Protein AF-A0A2N5JNN3-F1 (afdb_monomer)

Radius of gyration: 19.71 Å; Cα contacts (8 Å, |Δi|>4): 51; chains: 1; bounding box: 35×20×62 Å

Solvent-accessible surface area (backbone atoms only — not comparable to full-atom values): 4672 Å² total; per-residue (Å²): 134,86,83,55,59,70,60,40,52,52,51,20,51,51,30,43,51,51,20,52,50,34,46,52,49,37,52,50,50,52,52,55,53,70,69,46,81,73,52,92,69,64,71,65,31,58,48,51,52,53,51,52,51,50,50,48,50,51,29,51,50,54,24,50,52,28,46,53,50,20,50,51,31,48,52,50,43,54,49,49,59,57,56,66,68,75,114

Secondary structure (DSSP, 8-state):
----HHHHHHHHHHHHHHHHHHHHHHHHHHHHHHHS---SSSHHHHHHHHHHHHHHHHHHHHHHHHHHHHHHHHHHHHHHHHHTT--

Foldseek 3Di:
DDPDLVVLLVLLVVLVVVLVVLVVVLVVLLVVLVPPDQPPDDPSNVVSVVVNVVSNVVSVVSSVVSVVSSVVSVVVSVVVVVVVVVD

Structure (mmCIF, N/CA/C/O backbone):
data_AF-A0A2N5JNN3-F1
#
_entry.id   AF-A0A2N5JNN3-F1
#
loop_
_atom_site.group_PDB
_atom_site.id
_atom_site.type_symbol
_atom_site.label_atom_id
_atom_site.label_alt_id
_atom_site.label_comp_id
_atom_site.label_asym_id
_atom_site.label_entity_id
_atom_site.label_seq_id
_atom_site.pdbx_PDB_ins_code
_atom_site.Cartn_x
_atom_site.Cartn_y
_atom_site.Cartn_z
_atom_site.occupancy
_atom_site.B_iso_or_equiv
_atom_site.auth_seq_id
_atom_site.auth_comp_id
_atom_site.auth_asym_id
_atom_site.auth_atom_id
_atom_site.pdbx_PDB_model_num
ATOM 1 N N . MET A 1 1 ? -8.750 13.419 27.518 1.00 46.62 1 MET A N 1
ATOM 2 C CA . MET A 1 1 ? -8.874 13.088 26.079 1.00 46.62 1 MET A CA 1
ATOM 3 C C . MET A 1 1 ? -9.517 11.717 25.984 1.00 46.62 1 MET A C 1
ATOM 5 O O . MET A 1 1 ? -8.836 10.716 26.159 1.00 46.62 1 MET A O 1
ATOM 9 N N . GLU A 1 2 ? -10.835 11.690 25.826 1.00 48.41 2 GLU A N 1
ATOM 10 C CA . GLU A 1 2 ? -11.647 10.472 25.781 1.00 48.41 2 GLU A CA 1
ATOM 11 C C . GLU A 1 2 ? -11.283 9.667 24.524 1.00 48.41 2 GLU A C 1
ATOM 13 O O . GLU A 1 2 ? -11.397 10.156 23.397 1.00 48.41 2 GLU A O 1
ATOM 18 N N . LYS A 1 3 ? -10.733 8.462 24.705 1.00 55.38 3 LYS A N 1
ATOM 19 C CA . LYS A 1 3 ? -10.409 7.553 23.601 1.00 55.38 3 LYS A CA 1
ATOM 20 C C . LYS A 1 3 ? -11.708 6.898 23.141 1.00 55.38 3 LYS A C 1
ATOM 22 O O . LYS A 1 3 ? -11.980 5.767 23.514 1.00 55.38 3 LYS A O 1
ATOM 27 N N . SER A 1 4 ? -12.537 7.611 22.380 1.00 68.81 4 SER A N 1
ATOM 28 C CA . SER A 1 4 ? -13.767 7.021 21.847 1.00 68.81 4 SER A CA 1
ATOM 29 C C . SER A 1 4 ? -13.409 5.946 20.805 1.00 68.81 4 SER A C 1
ATOM 31 O O . SER A 1 4 ? -12.863 6.296 19.751 1.00 68.81 4 SER A O 1
ATOM 33 N N . PRO A 1 5 ? -13.729 4.659 21.036 1.00 63.94 5 PRO A N 1
ATOM 34 C CA . PRO A 1 5 ? -13.395 3.561 20.119 1.00 63.94 5 PRO A CA 1
ATOM 35 C C . PRO A 1 5 ? -13.979 3.764 18.710 1.00 63.94 5 PRO A C 1
ATOM 37 O O . PRO A 1 5 ? -13.363 3.390 17.713 1.00 63.94 5 PRO A O 1
ATOM 40 N N . LEU A 1 6 ? -15.108 4.477 18.610 1.00 68.19 6 LEU A N 1
ATOM 41 C CA . LEU A 1 6 ? -15.732 4.892 17.348 1.00 68.19 6 LEU A CA 1
ATOM 42 C C . LEU A 1 6 ? -14.813 5.746 16.453 1.00 68.19 6 LEU A C 1
ATOM 44 O O . LEU A 1 6 ? -14.879 5.639 15.229 1.00 68.19 6 LEU A O 1
ATOM 48 N N . ARG A 1 7 ? -13.924 6.563 17.035 1.00 67.31 7 ARG A N 1
ATOM 49 C CA . ARG A 1 7 ? -12.970 7.403 16.288 1.00 67.31 7 ARG A CA 1
ATOM 50 C C . ARG A 1 7 ? -11.762 6.610 15.783 1.00 67.31 7 ARG A C 1
ATOM 52 O O . ARG A 1 7 ? -11.232 6.920 14.719 1.00 67.31 7 ARG A O 1
ATOM 59 N N . ASN A 1 8 ? -11.337 5.581 16.518 1.00 69.19 8 ASN A N 1
ATOM 60 C CA . ASN A 1 8 ? -10.288 4.672 16.050 1.00 69.19 8 ASN A CA 1
ATOM 61 C C . ASN A 1 8 ? -10.789 3.789 14.904 1.00 69.19 8 ASN A C 1
ATOM 63 O O . ASN A 1 8 ? -10.066 3.579 13.933 1.00 69.19 8 ASN A O 1
ATOM 67 N N . LEU A 1 9 ? -12.037 3.319 14.985 1.00 72.81 9 LEU A N 1
ATOM 68 C CA . LEU A 1 9 ? -12.634 2.487 13.946 1.00 72.81 9 LEU A CA 1
ATOM 69 C C . LEU A 1 9 ? -12.867 3.264 12.640 1.00 72.81 9 LEU A C 1
ATOM 71 O O . LEU A 1 9 ? -12.571 2.748 11.563 1.00 72.81 9 LEU A O 1
ATOM 75 N N . SER A 1 10 ? -13.322 4.520 12.715 1.00 79.94 10 SER A N 1
ATOM 76 C CA . SER A 1 10 ? -13.455 5.370 11.524 1.00 79.94 10 SER A CA 1
ATOM 77 C C . 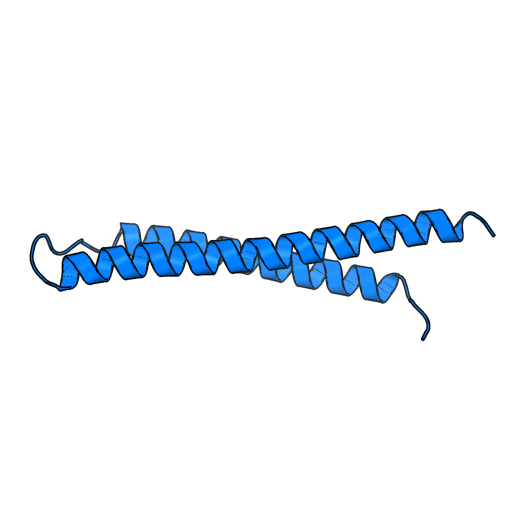SER A 1 10 ? -12.096 5.694 10.893 1.00 79.94 10 SER A C 1
ATOM 79 O O . SER A 1 10 ? -11.953 5.604 9.674 1.00 79.94 10 SER A O 1
ATOM 81 N N . GLY A 1 11 ? -11.071 5.970 11.709 1.00 75.00 11 GLY A N 1
ATOM 82 C CA . GLY A 1 11 ? -9.691 6.124 11.243 1.00 75.00 11 GLY A CA 1
ATOM 83 C C . GLY A 1 11 ? -9.142 4.864 10.563 1.00 75.00 11 GLY A C 1
ATOM 84 O O . GLY A 1 11 ? -8.509 4.969 9.513 1.00 75.00 11 GLY A O 1
ATOM 85 N N . ALA A 1 12 ? -9.431 3.675 11.106 1.00 78.56 12 ALA A N 1
ATOM 86 C CA . ALA A 1 12 ? -9.032 2.394 10.520 1.00 78.56 12 ALA A CA 1
ATOM 87 C C . ALA A 1 12 ? -9.692 2.164 9.155 1.00 78.56 12 ALA A C 1
ATOM 89 O O . ALA A 1 12 ? -9.018 1.769 8.205 1.00 78.56 12 ALA A O 1
ATOM 90 N N . GLY A 1 13 ? -10.990 2.465 9.039 1.00 82.88 13 GLY A N 1
ATOM 91 C CA . GLY A 1 13 ? -11.727 2.367 7.780 1.00 82.88 13 GLY A CA 1
ATOM 92 C C . GLY A 1 13 ? -11.173 3.300 6.701 1.00 82.88 13 GLY A C 1
ATOM 93 O O . GLY A 1 13 ? -10.953 2.868 5.571 1.00 82.88 13 GLY A O 1
ATOM 94 N N . ILE A 1 14 ? -10.874 4.555 7.053 1.00 84.62 14 ILE A N 1
ATOM 95 C CA . ILE A 1 14 ? -10.277 5.528 6.124 1.00 84.62 14 ILE A CA 1
ATOM 96 C C . ILE A 1 14 ? -8.870 5.085 5.706 1.00 84.62 14 ILE A C 1
ATOM 98 O O . ILE A 1 14 ? -8.550 5.101 4.518 1.00 84.62 14 ILE A O 1
ATOM 102 N N . ALA A 1 15 ? -8.039 4.643 6.654 1.00 80.19 15 ALA A N 1
ATOM 103 C CA . ALA A 1 15 ? -6.696 4.152 6.360 1.00 80.19 15 ALA A CA 1
ATOM 104 C C . ALA A 1 15 ? -6.726 2.925 5.435 1.00 80.19 15 ALA A C 1
ATOM 106 O O . ALA A 1 15 ? -5.962 2.866 4.472 1.00 80.19 15 ALA A O 1
ATOM 107 N N . ALA A 1 16 ? -7.645 1.986 5.674 1.00 78.88 16 ALA A N 1
ATOM 108 C CA . ALA A 1 16 ? -7.842 0.817 4.823 1.00 78.88 16 ALA A CA 1
ATOM 109 C C . ALA A 1 16 ? -8.333 1.198 3.416 1.00 78.88 16 ALA A C 1
ATOM 111 O O . ALA A 1 16 ? -7.821 0.674 2.427 1.00 78.88 16 ALA A O 1
ATOM 112 N N . ALA A 1 17 ? -9.270 2.145 3.305 1.00 85.94 17 ALA A N 1
ATOM 113 C CA . ALA A 1 17 ? -9.754 2.637 2.017 1.00 85.94 17 ALA A CA 1
ATOM 114 C C . ALA A 1 17 ? -8.634 3.302 1.203 1.00 85.94 17 ALA A C 1
ATOM 116 O O . ALA A 1 17 ? -8.487 3.026 0.013 1.00 85.94 17 ALA A O 1
ATOM 117 N N . ILE A 1 18 ? -7.804 4.128 1.847 1.00 84.56 18 ILE A N 1
ATOM 118 C CA . ILE A 1 18 ? -6.655 4.773 1.202 1.00 84.56 18 ILE A CA 1
ATOM 119 C C . ILE A 1 18 ? -5.610 3.729 0.785 1.00 84.56 18 ILE A C 1
ATOM 121 O O . ILE A 1 18 ? -5.130 3.788 -0.346 1.00 84.56 18 ILE A O 1
ATOM 125 N N . ALA A 1 19 ? -5.307 2.739 1.635 1.00 80.44 19 ALA A N 1
ATOM 126 C CA . ALA A 1 19 ? -4.416 1.627 1.287 1.00 80.44 19 ALA A CA 1
ATOM 127 C C . ALA A 1 19 ? -4.901 0.885 0.033 1.00 80.44 19 ALA A C 1
ATOM 129 O O . ALA A 1 19 ? -4.121 0.610 -0.878 1.00 80.44 19 ALA A O 1
ATOM 130 N N . PHE A 1 20 ? -6.200 0.592 -0.033 1.00 81.50 20 PHE A N 1
ATOM 131 C CA . PHE A 1 20 ? -6.807 -0.098 -1.166 1.00 81.50 20 PHE A CA 1
ATOM 132 C C . PHE A 1 20 ? -6.751 0.743 -2.448 1.00 81.50 20 PHE A C 1
ATOM 134 O O . PHE A 1 20 ? -6.423 0.229 -3.519 1.00 81.50 20 PHE A O 1
ATOM 141 N N . LEU A 1 21 ? -6.994 2.052 -2.340 1.00 85.25 21 LEU A N 1
ATOM 142 C CA . LEU A 1 21 ? -6.887 2.984 -3.461 1.00 85.25 21 LEU A CA 1
ATOM 143 C C . LEU A 1 21 ? -5.445 3.075 -3.990 1.00 85.25 21 LEU A C 1
ATOM 145 O O . LEU A 1 21 ? -5.224 3.044 -5.200 1.00 85.25 21 LEU A O 1
ATOM 149 N N . LEU A 1 22 ? -4.461 3.141 -3.088 1.00 82.06 22 LEU A N 1
ATOM 150 C CA . LEU A 1 22 ? -3.030 3.134 -3.411 1.00 82.06 22 LEU A CA 1
ATOM 151 C C . LEU A 1 22 ? -2.605 1.827 -4.085 1.00 82.06 22 LEU A C 1
ATOM 153 O O . LEU A 1 22 ? -1.852 1.861 -5.060 1.00 82.06 22 LEU A O 1
ATOM 157 N N . TYR A 1 23 ? -3.120 0.687 -3.621 1.00 79.62 23 TYR A N 1
ATOM 158 C CA . TYR A 1 23 ? -2.874 -0.612 -4.243 1.00 79.62 23 TYR A CA 1
ATOM 159 C C . TYR A 1 23 ? -3.413 -0.662 -5.679 1.00 79.62 23 TYR A C 1
ATOM 161 O O . TYR A 1 23 ? -2.684 -1.020 -6.608 1.00 79.62 23 TYR A O 1
ATOM 169 N N . LEU A 1 24 ? -4.663 -0.235 -5.882 1.00 83.75 24 LEU A N 1
ATOM 170 C CA . LEU A 1 24 ? -5.279 -0.143 -7.207 1.00 83.75 24 LEU A CA 1
ATOM 171 C C . LEU A 1 24 ? -4.489 0.785 -8.129 1.00 83.75 24 LEU A C 1
ATOM 173 O O . LEU A 1 24 ? -4.180 0.412 -9.261 1.00 83.75 24 LEU A O 1
ATOM 177 N N . LEU A 1 25 ? -4.109 1.968 -7.647 1.00 80.19 25 LEU A N 1
ATOM 178 C CA . LEU A 1 25 ? -3.296 2.916 -8.403 1.00 80.19 25 LEU A CA 1
ATOM 179 C C . LEU A 1 25 ? -1.951 2.294 -8.802 1.00 80.19 25 LEU A C 1
ATOM 181 O O . LEU A 1 25 ? -1.578 2.354 -9.971 1.00 80.19 25 LEU A O 1
ATOM 185 N N . THR A 1 26 ? -1.264 1.640 -7.866 1.00 81.69 26 THR A N 1
ATOM 186 C CA . THR A 1 26 ? 0.022 0.96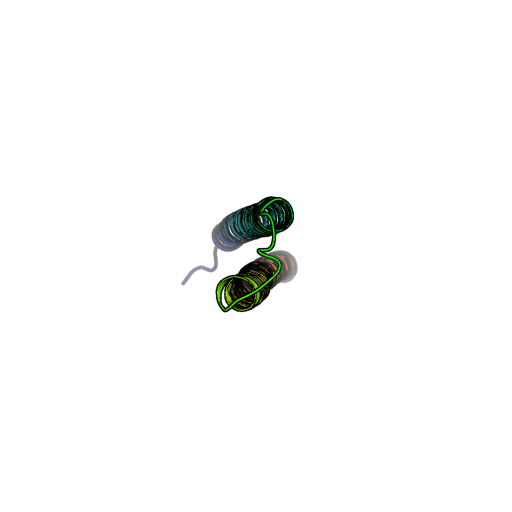5 -8.108 1.00 81.69 26 THR A CA 1
ATOM 187 C C . THR A 1 26 ? -0.110 -0.122 -9.176 1.00 81.69 26 THR A C 1
ATOM 189 O O . THR A 1 26 ? 0.695 -0.174 -10.105 1.00 81.69 26 THR A O 1
ATOM 192 N N . SER A 1 27 ? -1.164 -0.940 -9.103 1.00 78.25 27 SER A N 1
ATOM 193 C CA . SER A 1 27 ? -1.470 -1.963 -10.110 1.00 78.25 27 SER A CA 1
ATOM 194 C C . SER A 1 27 ? -1.744 -1.342 -11.485 1.00 78.25 27 SER A C 1
ATOM 196 O O . SER A 1 27 ? -1.176 -1.758 -12.497 1.00 78.25 27 SER A O 1
ATOM 198 N N . THR A 1 28 ? -2.534 -0.266 -11.523 1.00 80.88 28 THR A N 1
ATOM 199 C CA . THR A 1 28 ? -2.878 0.442 -12.765 1.00 80.88 28 THR A CA 1
ATOM 200 C C . THR A 1 28 ? -1.644 1.069 -13.411 1.00 80.88 28 THR A C 1
ATOM 202 O O . THR A 1 28 ? -1.465 0.969 -14.624 1.00 80.88 28 THR A O 1
ATOM 205 N N . ILE A 1 29 ? -0.761 1.676 -12.614 1.00 75.75 29 ILE A N 1
ATOM 206 C CA . ILE A 1 29 ? 0.526 2.215 -13.067 1.00 75.75 29 ILE A CA 1
ATOM 207 C C . ILE A 1 29 ? 1.405 1.083 -13.602 1.00 75.75 29 ILE A C 1
ATOM 209 O O . ILE A 1 29 ? 1.962 1.224 -14.686 1.00 75.75 29 ILE A O 1
ATOM 213 N N . GLY A 1 30 ? 1.484 -0.055 -12.907 1.00 71.94 30 GLY A N 1
ATOM 214 C CA . GLY A 1 30 ? 2.223 -1.230 -13.371 1.00 71.94 30 GLY A CA 1
ATOM 215 C C . GLY A 1 30 ? 1.774 -1.693 -14.759 1.00 71.94 30 GLY A C 1
ATOM 216 O O . GLY A 1 30 ? 2.606 -1.863 -15.650 1.00 71.94 30 GLY A O 1
ATOM 217 N N . VAL A 1 31 ? 0.461 -1.805 -14.976 1.00 75.94 31 VAL A N 1
ATOM 218 C CA . VAL A 1 31 ? -0.128 -2.193 -16.270 1.00 75.94 31 VAL A CA 1
ATOM 219 C C . VAL A 1 31 ? 0.103 -1.127 -17.342 1.00 75.94 31 VAL A C 1
ATOM 221 O O . VAL A 1 31 ? 0.528 -1.446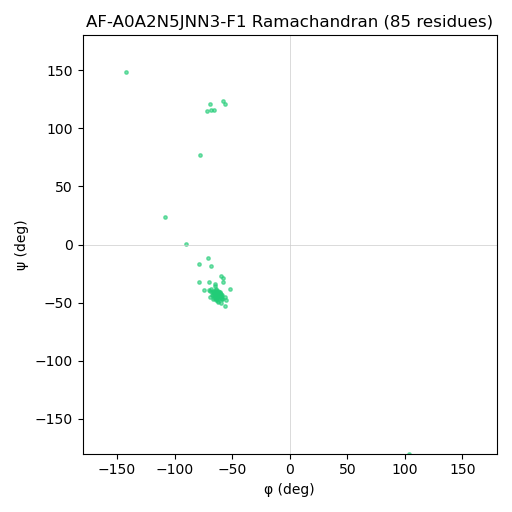 -18.450 1.00 75.94 31 VAL A O 1
ATOM 224 N N . ARG A 1 32 ? -0.137 0.153 -17.033 1.00 71.88 32 ARG A N 1
ATOM 225 C CA . ARG A 1 32 ? 0.069 1.268 -17.974 1.00 71.88 32 ARG A CA 1
ATOM 226 C C . ARG A 1 32 ? 1.525 1.393 -18.393 1.00 71.88 32 ARG A C 1
ATOM 228 O O . ARG A 1 32 ? 1.796 1.618 -19.567 1.00 71.88 32 ARG A O 1
ATOM 235 N N . LEU A 1 33 ? 2.455 1.213 -17.458 1.00 64.88 33 LEU A N 1
ATOM 236 C CA . LEU A 1 33 ? 3.868 1.215 -17.791 1.00 64.88 33 LEU A CA 1
ATOM 237 C C . LEU A 1 33 ? 4.203 -0.024 -18.612 1.00 64.88 33 LEU A C 1
ATOM 239 O O . LEU A 1 33 ? 4.841 0.159 -19.636 1.00 64.88 33 LEU A O 1
ATOM 243 N N . ALA A 1 34 ? 3.744 -1.231 -18.250 1.00 64.12 34 ALA A N 1
ATOM 244 C CA . ALA A 1 34 ? 3.940 -2.460 -19.035 1.00 64.12 34 ALA A CA 1
ATOM 245 C C . ALA A 1 34 ? 3.504 -2.326 -20.505 1.00 64.12 34 ALA A C 1
ATOM 247 O O . ALA A 1 34 ? 4.202 -2.822 -21.384 1.00 64.12 34 ALA A O 1
ATOM 248 N N . LEU A 1 35 ? 2.403 -1.614 -20.755 1.00 65.75 35 LEU A N 1
ATOM 249 C CA . LEU A 1 35 ? 1.878 -1.327 -22.092 1.00 65.75 35 LEU A CA 1
ATOM 250 C C . LEU A 1 35 ? 2.621 -0.199 -22.828 1.00 65.75 35 LEU A C 1
ATOM 252 O O . LEU A 1 35 ? 2.481 -0.091 -24.044 1.00 65.75 35 LEU A O 1
ATOM 256 N N . SER A 1 36 ? 3.409 0.632 -22.133 1.00 63.59 36 SER A N 1
ATOM 257 C CA . SER A 1 36 ? 4.261 1.625 -22.793 1.00 63.59 36 SER A CA 1
ATOM 258 C C . SER A 1 36 ? 5.402 0.916 -23.533 1.00 63.59 36 SER A C 1
ATOM 260 O O . SER A 1 36 ? 6.199 0.228 -22.876 1.00 63.59 36 SER A O 1
ATOM 262 N N . PRO A 1 37 ? 5.523 1.103 -24.866 1.00 58.84 37 PRO A N 1
ATOM 263 C CA . PRO A 1 37 ? 6.610 0.538 -25.654 1.00 58.84 37 PRO A CA 1
ATOM 264 C C . PRO A 1 37 ? 7.938 0.997 -25.062 1.00 58.84 37 PRO A C 1
ATOM 266 O O . PRO A 1 37 ? 8.174 2.197 -24.935 1.00 58.84 37 PRO A O 1
ATOM 269 N N . VAL A 1 38 ? 8.788 0.054 -24.652 1.00 60.38 38 VAL A N 1
ATOM 270 C CA . VAL A 1 38 ? 10.138 0.377 -24.185 1.00 60.38 38 VAL A CA 1
ATOM 271 C C . VAL A 1 38 ? 10.938 0.773 -25.425 1.00 60.38 38 VAL A C 1
ATOM 273 O O . VAL A 1 38 ? 11.122 -0.079 -26.297 1.00 60.38 38 VAL A O 1
ATOM 276 N N . PRO A 1 39 ? 11.390 2.034 -25.552 1.00 62.88 39 PRO A N 1
ATOM 277 C CA . PRO A 1 39 ? 12.275 2.416 -26.643 1.00 62.88 39 PRO A CA 1
ATOM 278 C C . PRO A 1 39 ? 13.512 1.525 -26.548 1.00 62.88 39 PRO A C 1
ATOM 280 O O . PRO A 1 39 ? 14.125 1.444 -25.485 1.00 62.88 39 PRO A O 1
ATOM 283 N N . THR A 1 40 ? 13.834 0.798 -27.613 1.00 65.31 40 THR A N 1
ATOM 284 C CA . THR A 1 40 ? 14.851 -0.261 -27.577 1.00 65.31 40 THR A CA 1
ATOM 285 C C . THR A 1 40 ? 16.265 0.282 -27.387 1.00 65.31 40 THR A C 1
ATOM 287 O O . THR A 1 40 ? 17.123 -0.457 -26.918 1.00 65.31 40 THR A O 1
ATOM 290 N N . GLU A 1 41 ? 16.502 1.574 -27.654 1.00 65.12 41 GLU A N 1
ATOM 291 C CA . GLU A 1 41 ? 17.804 2.219 -27.474 1.00 65.12 41 GLU A CA 1
ATOM 292 C C . GLU A 1 41 ? 17.706 3.665 -26.949 1.00 65.12 41 GLU A C 1
ATOM 294 O O . GLU A 1 41 ? 16.754 4.398 -27.223 1.00 65.12 41 GLU A O 1
ATOM 299 N N . GLY A 1 42 ? 18.719 4.081 -26.178 1.00 70.44 42 GLY A N 1
ATOM 300 C CA . GLY A 1 42 ? 18.907 5.462 -25.713 1.00 70.44 42 GLY A CA 1
ATOM 301 C C . GLY A 1 42 ? 18.544 5.741 -24.245 1.00 70.44 42 GLY A C 1
ATOM 302 O O . GLY A 1 42 ? 18.127 4.869 -23.479 1.00 70.44 42 GLY A O 1
ATOM 303 N N . ALA A 1 43 ? 18.716 7.002 -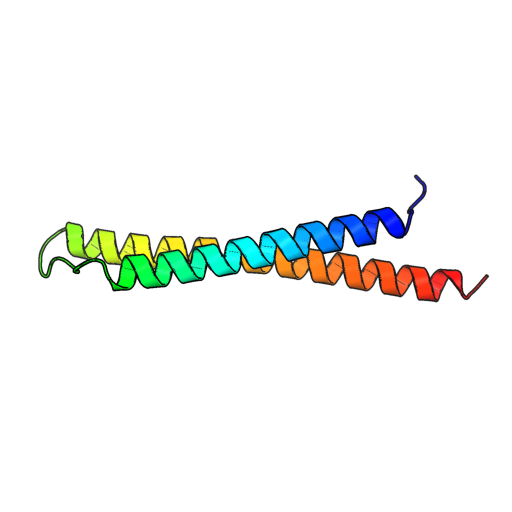23.830 1.00 72.00 43 ALA A N 1
ATOM 304 C CA . ALA A 1 43 ? 18.445 7.470 -22.464 1.00 72.00 43 ALA A CA 1
ATOM 305 C C . ALA A 1 43 ? 16.977 7.264 -22.030 1.00 72.00 43 ALA A C 1
ATOM 307 O O . ALA A 1 43 ? 16.703 7.058 -20.847 1.00 72.00 43 ALA A O 1
ATOM 308 N N . ALA A 1 44 ? 16.046 7.240 -22.989 1.00 71.56 44 ALA A N 1
ATOM 309 C CA . ALA A 1 44 ? 14.624 7.005 -22.754 1.00 71.56 44 ALA A CA 1
ATOM 310 C C . ALA A 1 44 ? 14.324 5.591 -22.218 1.00 71.56 44 ALA A C 1
ATOM 312 O O . ALA A 1 44 ? 13.451 5.436 -21.362 1.00 71.56 44 ALA A O 1
ATOM 313 N N . ALA A 1 45 ? 15.082 4.573 -22.644 1.00 75.12 45 ALA A N 1
ATOM 314 C CA . ALA A 1 45 ? 14.952 3.202 -22.146 1.00 75.12 45 ALA A CA 1
ATOM 315 C C . ALA A 1 45 ? 15.308 3.118 -20.653 1.00 75.12 45 ALA A C 1
ATOM 317 O O . ALA A 1 45 ? 14.552 2.585 -19.839 1.00 75.12 45 ALA A O 1
ATOM 318 N N . ARG A 1 46 ? 16.439 3.729 -20.277 1.00 76.62 46 ARG A N 1
ATOM 319 C CA . ARG A 1 46 ? 16.926 3.776 -18.889 1.00 76.62 46 ARG A CA 1
ATOM 320 C C . ARG A 1 46 ? 15.975 4.559 -17.992 1.00 76.62 46 ARG A C 1
ATOM 322 O O . ARG A 1 46 ? 15.630 4.085 -16.913 1.00 76.62 46 ARG A O 1
ATOM 329 N N . LEU A 1 47 ? 15.495 5.711 -18.463 1.00 81.56 47 LEU A N 1
ATOM 330 C CA . LEU A 1 47 ? 14.509 6.513 -17.741 1.00 81.56 47 LEU A CA 1
ATOM 331 C C . LEU A 1 47 ? 13.215 5.726 -17.508 1.00 81.56 47 LEU A C 1
ATOM 333 O O . LEU A 1 47 ? 12.684 5.727 -16.404 1.00 81.56 47 LEU A O 1
ATOM 337 N N . THR A 1 48 ? 12.745 4.996 -18.517 1.00 78.00 48 THR A N 1
ATOM 338 C CA . THR A 1 48 ? 11.527 4.181 -18.424 1.00 78.00 48 THR A CA 1
ATOM 339 C C . THR A 1 48 ? 11.644 3.083 -17.361 1.00 78.00 48 THR A C 1
ATOM 341 O O . THR A 1 48 ? 10.694 2.851 -16.611 1.00 78.00 48 THR A O 1
ATOM 344 N N . VAL A 1 49 ? 12.803 2.426 -17.259 1.00 80.12 49 VAL A N 1
ATOM 345 C CA . VAL A 1 49 ? 13.066 1.411 -16.223 1.00 80.12 49 VAL A CA 1
ATOM 346 C C . VAL A 1 49 ? 13.132 2.043 -14.829 1.00 80.12 49 VAL A C 1
ATOM 348 O O . VAL A 1 49 ? 12.517 1.518 -13.903 1.00 80.12 49 VAL A O 1
ATOM 351 N N . VAL A 1 50 ? 13.808 3.188 -14.683 1.00 83.56 50 VAL A N 1
ATOM 352 C CA . VAL A 1 50 ? 13.910 3.916 -13.403 1.00 83.56 50 VAL A CA 1
ATOM 353 C C . VAL A 1 50 ? 12.547 4.421 -12.933 1.00 83.56 50 VAL A C 1
ATOM 355 O O . VAL A 1 50 ? 12.207 4.282 -11.764 1.00 83.56 50 VAL A O 1
ATOM 358 N N . VAL A 1 51 ? 11.732 4.970 -13.832 1.00 82.75 51 VAL A N 1
ATOM 359 C CA . VAL A 1 51 ? 10.388 5.455 -13.492 1.00 82.75 51 VAL A CA 1
ATOM 360 C C . VAL A 1 51 ? 9.471 4.288 -13.105 1.00 82.75 51 VAL A C 1
ATOM 362 O O . VAL A 1 51 ? 8.743 4.403 -12.121 1.00 82.75 51 VAL A O 1
ATOM 365 N N . ARG A 1 52 ? 9.553 3.137 -13.799 1.00 81.44 52 ARG A N 1
ATOM 366 C CA . ARG A 1 52 ? 8.846 1.897 -13.412 1.00 81.44 52 ARG A CA 1
ATOM 367 C C . ARG A 1 52 ? 9.198 1.463 -11.993 1.00 81.44 52 ARG A C 1
ATOM 369 O O . ARG A 1 52 ? 8.294 1.237 -11.190 1.00 81.44 52 ARG A O 1
ATOM 376 N N . SER A 1 53 ? 10.488 1.338 -11.686 1.00 84.25 53 SER A N 1
ATOM 377 C CA . SER A 1 53 ? 10.932 0.861 -10.375 1.00 84.25 53 SER A CA 1
ATOM 378 C C . SER A 1 53 ? 10.635 1.869 -9.265 1.00 84.25 53 SER A C 1
ATOM 380 O O . SER A 1 53 ? 10.167 1.466 -8.203 1.00 84.25 53 SER A O 1
ATOM 382 N N . ALA A 1 54 ? 10.818 3.169 -9.512 1.00 85.50 54 ALA A N 1
ATOM 383 C CA . ALA A 1 54 ? 10.517 4.221 -8.547 1.00 85.50 54 ALA A CA 1
ATOM 384 C C . ALA A 1 54 ? 9.019 4.288 -8.216 1.00 85.50 54 ALA A C 1
ATOM 386 O O . ALA A 1 54 ? 8.654 4.325 -7.042 1.00 85.50 54 ALA A O 1
ATOM 387 N N . LEU A 1 55 ? 8.143 4.248 -9.225 1.00 83.56 55 LEU A N 1
ATOM 388 C CA . LEU A 1 55 ? 6.694 4.259 -9.003 1.00 83.56 55 LEU A CA 1
ATOM 389 C C . LEU A 1 55 ? 6.219 3.001 -8.274 1.00 83.56 55 LEU A C 1
ATOM 391 O O . LEU A 1 55 ? 5.392 3.103 -7.370 1.00 83.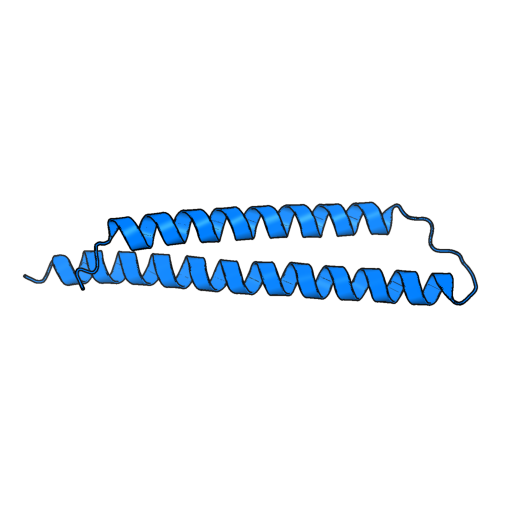56 55 LEU A O 1
ATOM 395 N N . LEU A 1 56 ? 6.764 1.831 -8.619 1.00 83.88 56 LEU A N 1
ATOM 3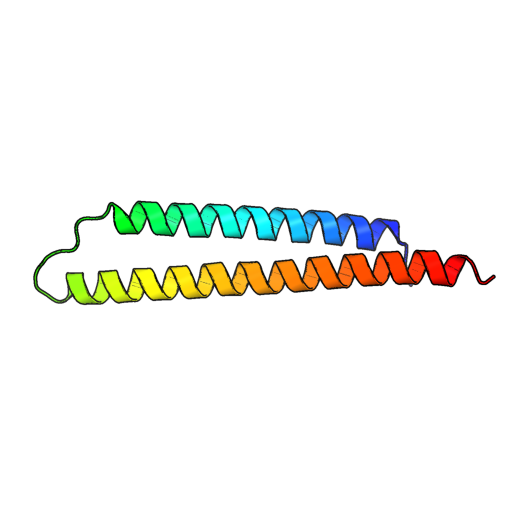96 C CA . LEU A 1 56 ? 6.447 0.589 -7.919 1.00 83.88 56 LEU A CA 1
ATOM 397 C C . LEU A 1 56 ? 6.912 0.635 -6.457 1.00 83.88 56 LEU A C 1
ATOM 399 O O . LEU A 1 56 ? 6.160 0.237 -5.566 1.00 83.88 56 LEU A O 1
ATOM 403 N N . ALA A 1 57 ? 8.115 1.154 -6.199 1.00 85.00 57 ALA A N 1
ATOM 404 C CA . ALA A 1 57 ? 8.661 1.295 -4.853 1.00 85.00 57 ALA A CA 1
ATOM 405 C C . ALA A 1 57 ? 7.830 2.265 -3.998 1.00 85.00 57 ALA A C 1
ATOM 407 O O . ALA A 1 57 ? 7.456 1.921 -2.878 1.00 85.00 57 ALA A O 1
ATOM 408 N N . ILE A 1 58 ? 7.481 3.440 -4.533 1.00 86.06 58 ILE A N 1
ATOM 409 C CA . ILE A 1 58 ? 6.665 4.439 -3.827 1.00 86.06 58 ILE A CA 1
ATOM 410 C C . ILE A 1 58 ? 5.250 3.905 -3.580 1.00 86.06 58 ILE A C 1
ATOM 412 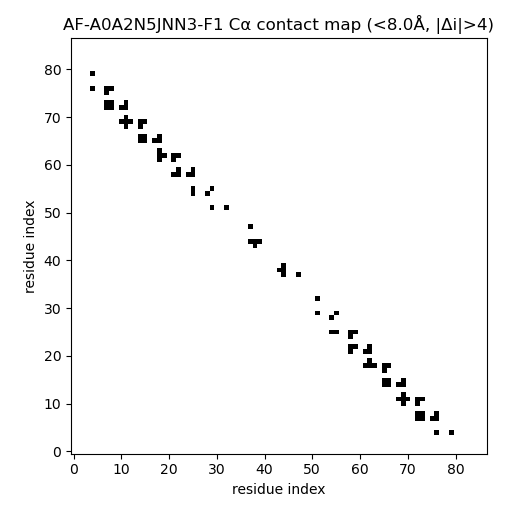O O . ILE A 1 58 ? 4.751 4.001 -2.461 1.00 86.06 58 ILE A O 1
ATOM 416 N N . GLY A 1 59 ? 4.616 3.302 -4.590 1.00 8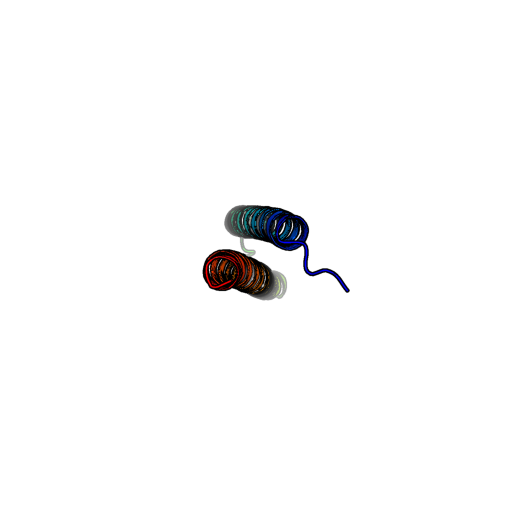3.62 59 GLY A N 1
ATOM 417 C CA . GLY A 1 59 ? 3.271 2.735 -4.471 1.00 83.62 59 GLY A CA 1
ATOM 418 C C . GLY A 1 59 ? 3.196 1.608 -3.440 1.00 83.62 59 GLY A C 1
ATOM 419 O O . GLY A 1 59 ? 2.318 1.604 -2.572 1.00 83.62 59 GLY A O 1
ATOM 420 N N . THR A 1 60 ? 4.174 0.699 -3.461 1.00 83.31 60 THR A N 1
ATOM 421 C CA . THR A 1 60 ? 4.281 -0.393 -2.481 1.00 83.31 60 THR A CA 1
ATOM 422 C C . THR A 1 60 ? 4.576 0.142 -1.078 1.00 83.31 60 THR A C 1
ATOM 424 O O . THR A 1 60 ? 3.928 -0.276 -0.121 1.00 83.31 60 THR A O 1
ATOM 427 N N . GLY A 1 61 ? 5.495 1.104 -0.944 1.00 86.06 61 GLY A N 1
ATOM 428 C CA . GLY A 1 61 ? 5.841 1.720 0.340 1.00 86.06 61 GLY A CA 1
ATOM 429 C C . GLY A 1 61 ? 4.661 2.453 0.979 1.00 86.06 61 GLY A C 1
ATOM 430 O O . GLY A 1 61 ? 4.352 2.229 2.148 1.00 86.06 61 GLY A O 1
ATOM 431 N N . ALA A 1 62 ? 3.942 3.265 0.203 1.00 82.25 62 ALA A N 1
ATOM 432 C CA . ALA A 1 62 ? 2.753 3.968 0.677 1.00 82.25 62 ALA A CA 1
ATOM 433 C C . ALA A 1 62 ? 1.636 2.995 1.093 1.00 82.25 62 ALA A C 1
ATOM 435 O O . ALA A 1 62 ? 1.039 3.163 2.158 1.00 82.25 62 ALA A O 1
ATOM 436 N N . THR A 1 63 ? 1.393 1.946 0.299 1.00 81.94 63 THR A N 1
ATOM 437 C CA . THR A 1 63 ? 0.415 0.896 0.633 1.00 81.94 63 THR A CA 1
ATOM 438 C C . THR A 1 63 ? 0.790 0.183 1.936 1.00 81.94 63 THR A C 1
ATOM 440 O O . THR A 1 63 ? -0.073 -0.042 2.782 1.00 81.94 63 THR A O 1
ATOM 443 N N . MET A 1 64 ? 2.077 -0.120 2.139 1.00 86.44 64 MET A N 1
ATOM 444 C CA . MET A 1 64 ? 2.584 -0.789 3.342 1.00 86.44 64 MET A CA 1
ATOM 445 C C . MET A 1 64 ? 2.387 0.060 4.603 1.00 86.44 64 MET A C 1
ATOM 447 O O . MET A 1 64 ? 1.874 -0.450 5.596 1.00 86.44 64 MET A O 1
ATOM 451 N N . ILE A 1 65 ? 2.693 1.360 4.553 1.00 89.00 65 ILE A N 1
ATOM 452 C CA . ILE A 1 65 ? 2.483 2.272 5.689 1.00 89.00 65 ILE A CA 1
ATOM 453 C C . ILE A 1 65 ? 1.003 2.316 6.079 1.00 89.00 65 ILE A C 1
ATOM 455 O O . ILE A 1 65 ? 0.664 2.120 7.246 1.00 89.00 65 ILE A O 1
ATOM 459 N N . PHE A 1 66 ? 0.107 2.531 5.111 1.00 82.44 66 PHE A N 1
ATOM 460 C CA . PHE A 1 66 ? -1.327 2.590 5.395 1.00 82.44 66 PHE A CA 1
ATOM 461 C C . PHE A 1 66 ? -1.887 1.248 5.884 1.00 82.44 66 PHE A C 1
ATOM 463 O O . PHE A 1 66 ? -2.729 1.241 6.782 1.00 82.44 66 PHE A O 1
ATOM 470 N N . ALA A 1 67 ? -1.391 0.121 5.368 1.00 81.19 67 ALA A N 1
ATOM 471 C CA . ALA A 1 67 ? -1.761 -1.206 5.853 1.00 81.19 67 ALA A CA 1
ATOM 472 C C . ALA A 1 67 ? -1.337 -1.422 7.315 1.00 81.19 67 ALA A C 1
ATOM 474 O O . ALA A 1 67 ? -2.140 -1.888 8.124 1.00 81.19 67 ALA A O 1
ATOM 475 N N . VAL A 1 68 ? -0.113 -1.032 7.685 1.00 88.56 68 VAL A N 1
ATOM 476 C CA . VAL A 1 68 ? 0.377 -1.121 9.071 1.00 88.56 68 VAL A CA 1
ATOM 477 C C . VAL A 1 68 ? -0.438 -0.222 10.002 1.00 88.56 68 VAL A C 1
ATOM 479 O O . VAL A 1 68 ? -0.814 -0.656 11.090 1.00 88.56 68 VAL A O 1
ATOM 482 N N . VAL A 1 69 ? -0.771 1.001 9.580 1.00 86.75 69 VAL A N 1
ATOM 483 C CA . VAL A 1 69 ? -1.632 1.906 10.361 1.00 86.75 69 VAL A CA 1
ATOM 484 C C . VAL A 1 69 ? -3.030 1.316 10.547 1.00 86.75 69 VAL A C 1
ATOM 486 O O . VAL A 1 69 ? -3.543 1.323 11.665 1.00 86.75 69 VAL A O 1
ATOM 489 N N . ALA A 1 70 ? -3.637 0.765 9.492 1.00 82.38 70 ALA A N 1
ATOM 490 C CA . ALA A 1 70 ? -4.940 0.111 9.583 1.00 82.38 70 ALA A CA 1
ATOM 491 C C . ALA A 1 70 ? -4.905 -1.073 10.564 1.00 82.38 70 ALA A C 1
ATOM 493 O O . ALA A 1 70 ? -5.761 -1.159 11.443 1.00 82.38 70 ALA A O 1
ATOM 494 N N . LEU A 1 71 ? -3.878 -1.927 10.485 1.00 85.81 71 LEU A N 1
ATOM 495 C CA . LEU A 1 71 ? -3.672 -3.025 11.434 1.00 85.81 71 LEU A CA 1
ATOM 496 C C . LEU A 1 71 ? -3.506 -2.519 12.872 1.00 85.81 71 LEU A C 1
ATOM 498 O O . LEU A 1 71 ? -4.137 -3.058 13.779 1.00 85.81 71 LEU A O 1
ATOM 502 N N . GLY A 1 72 ? -2.713 -1.466 13.087 1.00 85.38 72 GLY A N 1
ATOM 503 C CA . GLY A 1 72 ? -2.508 -0.867 14.407 1.00 85.38 72 GLY A CA 1
ATOM 504 C C . GLY A 1 72 ? -3.795 -0.303 15.013 1.00 85.38 72 GLY A C 1
ATOM 505 O O . GLY A 1 72 ? -4.076 -0.532 16.189 1.00 85.38 72 GLY A O 1
ATOM 506 N N . LEU A 1 73 ? -4.618 0.381 14.213 1.00 83.94 73 LEU A N 1
ATOM 507 C CA . LEU A 1 73 ? -5.907 0.908 14.666 1.00 83.94 73 LEU A CA 1
ATOM 508 C C . LEU A 1 73 ? -6.915 -0.212 14.963 1.00 83.94 73 LEU A C 1
ATOM 510 O O . LEU A 1 73 ? -7.633 -0.122 15.957 1.00 83.94 73 LEU A O 1
ATOM 514 N N . ILE A 1 74 ? -6.935 -1.284 14.163 1.00 81.88 74 ILE A N 1
ATOM 515 C CA . ILE A 1 74 ? -7.767 -2.471 14.420 1.00 81.88 74 ILE A CA 1
ATOM 516 C C . ILE A 1 74 ? -7.354 -3.144 15.734 1.00 81.88 74 ILE A C 1
ATOM 518 O O . ILE A 1 74 ? -8.212 -3.390 16.582 1.00 81.88 74 ILE A O 1
ATOM 522 N N . LEU A 1 75 ? -6.055 -3.392 15.936 1.00 86.44 75 LEU A N 1
ATOM 523 C CA . LEU A 1 75 ? -5.534 -3.986 17.172 1.00 86.44 75 LEU A CA 1
ATOM 524 C C . LEU A 1 75 ? -5.884 -3.143 18.400 1.00 86.44 75 LEU A C 1
ATOM 526 O O . LEU A 1 75 ? -6.308 -3.692 19.413 1.00 86.44 75 LEU A O 1
ATOM 530 N N . LEU A 1 76 ? -5.751 -1.817 18.309 1.00 83.69 76 LEU A N 1
ATOM 531 C CA . LEU A 1 76 ? -6.125 -0.908 19.393 1.00 83.69 76 LEU A CA 1
ATOM 532 C C . LEU A 1 76 ? -7.625 -0.955 19.699 1.00 83.69 76 LEU A C 1
ATOM 534 O O . LEU A 1 76 ? -7.998 -0.935 20.869 1.00 83.69 76 LEU A O 1
ATOM 538 N N . THR A 1 77 ? -8.490 -1.026 18.687 1.00 79.50 77 THR A N 1
ATOM 539 C CA . THR A 1 77 ? -9.940 -1.163 18.901 1.00 79.50 77 THR A CA 1
ATOM 540 C C . THR A 1 77 ? -10.281 -2.487 19.585 1.00 79.50 77 THR A C 1
ATOM 542 O O . THR A 1 77 ? -11.069 -2.509 20.526 1.00 79.50 77 THR A O 1
ATOM 545 N N . VAL A 1 78 ? -9.651 -3.582 19.158 1.00 81.94 78 VAL A N 1
ATOM 546 C CA . VAL A 1 78 ? -9.820 -4.911 19.761 1.00 81.94 78 VAL A CA 1
ATOM 547 C C . VAL A 1 78 ? -9.311 -4.934 21.210 1.00 81.94 78 VAL A C 1
ATOM 549 O O . VAL A 1 78 ? -9.993 -5.455 22.090 1.00 81.94 78 VAL A O 1
ATOM 552 N N . GLN A 1 79 ? -8.162 -4.307 21.484 1.00 81.19 79 GLN A N 1
ATOM 553 C CA . GLN A 1 79 ? -7.636 -4.140 22.841 1.00 81.19 79 GLN A CA 1
ATOM 554 C C . GLN A 1 79 ? -8.600 -3.340 23.723 1.00 81.19 79 GLN A C 1
ATOM 556 O O . GLN A 1 79 ? -8.862 -3.747 24.848 1.00 81.19 79 GLN A O 1
ATOM 561 N N . GLN A 1 80 ? -9.152 -2.231 23.225 1.00 78.00 80 GLN A N 1
ATOM 562 C CA . GLN A 1 80 ? -10.112 -1.423 23.983 1.00 78.00 80 GLN A CA 1
ATOM 563 C C . GLN A 1 80 ? -11.401 -2.186 24.289 1.00 78.00 80 GLN A C 1
ATOM 565 O O . GLN A 1 80 ? -11.909 -2.074 25.400 1.00 78.00 80 GLN A O 1
ATOM 570 N N . LEU A 1 81 ? -11.900 -2.988 23.345 1.00 77.88 81 LEU A N 1
ATOM 571 C CA . LEU A 1 81 ? -13.084 -3.818 23.563 1.00 77.88 81 LEU A CA 1
ATOM 572 C C . LEU A 1 81 ? -12.844 -4.881 24.646 1.00 77.88 81 LEU A C 1
ATOM 574 O O . LEU A 1 81 ? -13.720 -5.130 25.465 1.00 77.88 81 LEU A O 1
ATOM 578 N N . MET A 1 82 ? -11.648 -5.476 24.685 1.00 79.44 82 MET A N 1
ATOM 579 C CA . MET A 1 82 ? -11.280 -6.436 25.730 1.00 79.44 82 MET A CA 1
ATOM 580 C C . MET A 1 82 ? -10.995 -5.770 27.083 1.00 79.44 82 MET A C 1
ATOM 582 O O . MET A 1 82 ? -11.398 -6.303 28.112 1.00 79.44 82 MET A O 1
ATOM 586 N N . SER A 1 83 ? -10.337 -4.606 27.108 1.00 71.44 83 SER A N 1
ATOM 587 C CA . SER A 1 83 ? -10.068 -3.866 28.349 1.00 71.44 83 SER A CA 1
ATOM 588 C C . 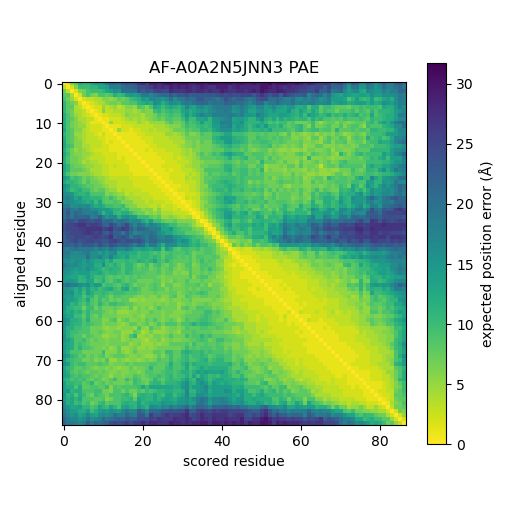SER A 1 83 ? -11.328 -3.258 28.968 1.00 71.44 83 SER A C 1
ATOM 590 O O . SER A 1 83 ? -11.408 -3.202 30.187 1.00 71.44 83 SER A O 1
ATOM 592 N N . GLY A 1 84 ? -12.317 -2.854 28.165 1.00 63.38 84 GLY A N 1
ATOM 593 C CA . GLY A 1 84 ? -13.610 -2.367 28.665 1.00 63.38 84 GLY A CA 1
ATOM 594 C C . GLY A 1 84 ? -14.505 -3.455 29.275 1.00 63.38 84 GLY A C 1
ATOM 595 O O . GLY A 1 84 ? -15.484 -3.130 29.928 1.00 63.38 84 GLY A O 1
ATOM 596 N N . ASN A 1 85 ? -14.169 -4.737 29.088 1.00 55.41 85 ASN A N 1
ATOM 597 C CA . ASN A 1 85 ? -14.872 -5.875 29.694 1.00 55.41 85 ASN A CA 1
ATOM 598 C C . ASN A 1 85 ? -14.297 -6.290 31.066 1.00 55.41 85 ASN A C 1
ATOM 600 O O . ASN A 1 85 ? -14.767 -7.265 31.649 1.00 55.41 85 ASN A O 1
ATOM 604 N N . HIS A 1 86 ? -13.260 -5.597 31.549 1.00 48.69 86 HIS A N 1
ATOM 605 C CA . HIS A 1 86 ? -12.603 -5.835 32.840 1.00 48.69 86 HIS A CA 1
ATOM 606 C C . HIS A 1 86 ? -12.901 -4.730 33.876 1.00 48.69 86 HIS A C 1
ATOM 608 O O . HIS A 1 86 ? -12.121 -4.553 34.813 1.00 48.69 86 HIS A O 1
ATOM 614 N N . GLU A 1 87 ? -14.016 -4.010 33.719 1.00 46.84 87 GLU A N 1
ATOM 615 C CA . GLU A 1 87 ? -14.609 -3.153 34.760 1.00 46.84 87 GLU A CA 1
ATOM 616 C C . GLU A 1 87 ? -15.879 -3.791 35.332 1.00 46.84 87 GLU A C 1
ATOM 618 O O . GLU A 1 87 ? -16.723 -4.256 34.529 1.00 46.84 87 GLU A O 1
#

Sequence (87 aa):
MEKSPLRNLSGAGIAAAIAFLLYLLTSTIGVRLALSPVPTEGAAARLTVVVRSALLAIGTGATMIFAVVALGLILLTVQQLMSGNHE

Nearest PDB structures (foldseek):
  4lws-assembly3_A  TM=8.453E-01  e=3.574E+00  Thermomonospora curvata DSM 43183
  7o3y-assembly1_E  TM=5.674E-01  e=3.574E+00  Synechocystis sp. PCC 6803 substr. Kazusa
  8qbw-assembly1_A  TM=5.841E-01  e=9.583E+00  Nostoc punctiforme

Mean predicted aligned error: 10.02 Å

pLDDT: mean 76.06, std 10.18, range [46.62, 89.0]